Protein AF-A0A7Y0XFV7-F1 (afdb_monomer_lite)

Sequence (109 aa):
SIVTLAYSYTTASGDDITETTQAVVGADGVTATFTIDTVDDVYAEGDEVFRVSVSGIVDSDSNPIFEALDVSNAFVDTTISDETDPGPEDTVTVTMTGPANVVEGDTTT

Secondary structure (DSSP, 8-state):
-EEEEEEEESS--TTSEE---EEEB-TTSSEEEEEEEE---SS---EEEEEEEEEEEE-TTS-B--TT---TT-EEEEEEE--SS--SPPEEEEEEE--S---TTPPP-

InterPro domains:
  IPR038081 CalX-like domain superfamily [G3DSA:2.60.40.2030] (1-71)
  IPR038081 CalX-like domain superfamily [SSF141072] (4-82)

Radius of gyration: 15.92 Å; chains: 1; bounding box: 41×24×39 Å

pLDDT: mean 83.67, std 10.84, range [48.0, 95.62]

Structure (mmCIF, N/CA/C/O backbone):
data_AF-A0A7Y0XFV7-F1
#
_entry.id   AF-A0A7Y0XFV7-F1
#
loop_
_atom_site.group_PDB
_atom_site.id
_atom_site.type_symbol
_atom_site.label_atom_id
_atom_site.label_alt_id
_atom_site.label_comp_id
_atom_site.label_asym_id
_atom_site.label_entity_id
_atom_site.label_seq_id
_atom_site.pdbx_PDB_ins_code
_atom_site.Cartn_x
_atom_site.Cartn_y
_atom_site.Cartn_z
_atom_site.occupancy
_atom_site.B_iso_or_equiv
_atom_site.auth_seq_id
_atom_site.auth_comp_id
_atom_site.auth_asym_id
_atom_site.auth_atom_id
_atom_site.pdbx_PDB_model_num
ATOM 1 N N . SER A 1 1 ? 6.459 -7.057 -14.697 1.00 88.19 1 SER A N 1
ATOM 2 C CA . SER A 1 1 ? 7.286 -6.757 -13.516 1.00 88.19 1 SER A CA 1
ATOM 3 C C . SER A 1 1 ? 6.482 -6.999 -12.257 1.00 88.19 1 SER A C 1
ATOM 5 O O . SER A 1 1 ? 5.256 -6.919 -12.313 1.00 88.19 1 SER A O 1
ATOM 7 N N . ILE A 1 2 ? 7.154 -7.310 -11.156 1.00 91.88 2 ILE A N 1
ATOM 8 C CA . ILE A 1 2 ? 6.560 -7.540 -9.839 1.00 91.88 2 ILE A CA 1
ATOM 9 C C . ILE A 1 2 ? 7.114 -6.476 -8.894 1.00 91.88 2 ILE A C 1
ATOM 11 O O . ILE A 1 2 ? 8.323 -6.257 -8.847 1.00 91.88 2 ILE A O 1
ATOM 15 N N . VAL A 1 3 ? 6.217 -5.811 -8.177 1.00 92.50 3 VAL A N 1
ATOM 16 C CA . VAL A 1 3 ? 6.508 -4.844 -7.119 1.00 92.50 3 VAL A CA 1
ATOM 17 C C . VAL A 1 3 ? 6.484 -5.588 -5.791 1.00 92.50 3 VAL A C 1
ATOM 19 O O . VAL A 1 3 ? 5.509 -6.280 -5.507 1.00 92.50 3 VAL A O 1
ATOM 22 N N . THR A 1 4 ? 7.526 -5.437 -4.979 1.00 93.88 4 THR A N 1
ATOM 23 C CA . THR A 1 4 ? 7.556 -5.937 -3.598 1.00 93.88 4 THR A CA 1
ATOM 24 C C . THR A 1 4 ? 7.127 -4.823 -2.654 1.00 93.88 4 THR A C 1
ATOM 26 O O . THR A 1 4 ? 7.683 -3.721 -2.697 1.00 93.88 4 THR A O 1
ATOM 29 N N . LEU A 1 5 ? 6.159 -5.116 -1.792 1.00 95.25 5 LEU A N 1
ATOM 30 C CA . LEU A 1 5 ? 5.586 -4.182 -0.829 1.00 95.25 5 LEU A CA 1
ATOM 31 C C . LEU A 1 5 ? 6.190 -4.406 0.562 1.00 95.25 5 LEU A C 1
ATOM 33 O O . LEU A 1 5 ? 6.567 -5.522 0.916 1.00 95.25 5 LEU A O 1
ATOM 37 N N . ALA A 1 6 ? 6.311 -3.332 1.332 1.00 94.88 6 ALA A N 1
ATOM 38 C CA . ALA A 1 6 ? 6.741 -3.341 2.723 1.00 94.88 6 ALA A CA 1
ATOM 39 C C . ALA A 1 6 ? 5.772 -2.515 3.574 1.00 94.88 6 ALA A C 1
ATOM 41 O O . ALA A 1 6 ? 5.185 -1.549 3.087 1.00 94.88 6 ALA A O 1
ATOM 42 N N . TYR A 1 7 ? 5.638 -2.891 4.844 1.00 95.56 7 TYR A N 1
ATOM 43 C CA . TYR A 1 7 ? 4.693 -2.283 5.775 1.00 95.56 7 TYR A CA 1
ATOM 44 C C . TYR A 1 7 ? 5.415 -1.684 6.977 1.00 95.56 7 TYR A C 1
ATOM 46 O O . TYR A 1 7 ? 6.407 -2.224 7.474 1.00 95.56 7 TYR A O 1
ATOM 54 N N . SER A 1 8 ? 4.906 -0.552 7.453 1.00 95.12 8 SER A N 1
ATOM 55 C CA . SER A 1 8 ? 5.252 -0.024 8.769 1.00 95.12 8 SER A CA 1
ATOM 56 C C . SER A 1 8 ? 4.008 0.481 9.475 1.00 95.12 8 SER A C 1
ATOM 58 O O . SER A 1 8 ? 3.216 1.219 8.891 1.00 95.12 8 SER A O 1
ATOM 60 N N . TYR A 1 9 ? 3.883 0.129 10.744 1.00 94.56 9 TYR A N 1
ATOM 61 C CA . TYR A 1 9 ? 2.707 0.393 11.554 1.00 94.56 9 TYR A CA 1
ATOM 62 C C . TYR A 1 9 ? 2.952 1.591 12.476 1.00 94.56 9 TYR A C 1
ATOM 64 O O . TYR A 1 9 ? 4.002 1.667 13.121 1.00 94.56 9 TYR A O 1
ATOM 72 N N . THR A 1 10 ? 2.019 2.548 12.496 1.00 92.12 10 THR A N 1
ATOM 73 C CA . THR A 1 10 ? 2.098 3.732 13.372 1.00 92.12 10 THR A CA 1
ATOM 74 C C . THR A 1 10 ? 1.206 3.561 14.592 1.00 92.12 10 THR A C 1
ATOM 76 O O . THR A 1 10 ? 1.701 3.627 15.716 1.00 92.12 10 THR A O 1
ATOM 79 N N . THR A 1 11 ? -0.092 3.355 14.363 1.00 92.00 11 THR A N 1
ATOM 80 C CA . THR A 1 11 ? -1.072 3.014 15.409 1.00 92.00 11 THR A CA 1
ATOM 81 C C . THR A 1 11 ? -1.755 1.682 15.154 1.00 92.00 11 THR A C 1
ATOM 83 O O . THR A 1 11 ? -2.117 1.046 16.129 1.00 92.00 11 THR A O 1
ATOM 86 N N . ALA A 1 12 ? -1.828 1.255 13.891 1.00 91.81 12 ALA A N 1
ATOM 87 C CA . ALA A 1 12 ? -2.244 -0.090 13.527 1.00 91.81 12 ALA A CA 1
ATOM 88 C C . ALA A 1 12 ? -1.233 -1.156 13.999 1.00 91.81 12 ALA A C 1
ATOM 90 O O . ALA A 1 12 ? -0.149 -0.857 14.519 1.00 91.81 12 ALA A O 1
ATOM 91 N N . SER A 1 13 ? -1.562 -2.406 13.727 1.00 89.00 13 SER A N 1
ATOM 92 C CA . SER A 1 13 ? -0.883 -3.633 14.083 1.00 89.00 13 SER A CA 1
ATOM 93 C C . SER A 1 13 ? -0.958 -4.634 12.921 1.00 89.00 13 SER A C 1
ATOM 95 O O . SER A 1 13 ? -1.658 -4.433 11.930 1.00 89.00 13 SER A O 1
ATOM 97 N N . GLY A 1 14 ? -0.185 -5.719 13.019 1.00 85.62 14 GLY A N 1
ATOM 98 C CA . GLY A 1 14 ? -0.216 -6.789 12.016 1.00 85.62 14 GLY A CA 1
ATOM 99 C C . GLY A 1 14 ? -1.456 -7.684 12.099 1.00 85.62 14 GLY A C 1
ATOM 100 O O . GLY A 1 14 ? -1.605 -8.550 11.242 1.00 85.62 14 GLY A O 1
ATOM 101 N N . ASP A 1 15 ? -2.294 -7.504 13.123 1.00 88.31 15 ASP A N 1
ATOM 102 C CA . ASP A 1 15 ? -3.551 -8.233 13.279 1.00 88.31 15 ASP A CA 1
ATOM 103 C C . ASP A 1 15 ? -4.731 -7.482 12.628 1.00 88.31 15 ASP A C 1
ATOM 105 O O . ASP A 1 15 ? -5.721 -8.129 12.309 1.00 88.31 15 ASP A O 1
ATOM 109 N N . ASP A 1 16 ? -4.598 -6.180 12.330 1.00 89.81 16 ASP A N 1
ATOM 110 C CA . ASP A 1 16 ? -5.686 -5.3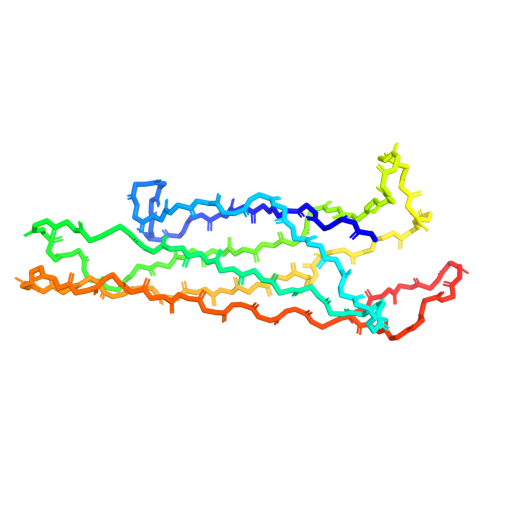36 11.792 1.00 89.81 16 ASP A CA 1
ATOM 111 C C . ASP A 1 16 ? -5.797 -5.409 10.260 1.00 89.81 16 ASP A C 1
ATOM 113 O O . ASP A 1 16 ? -6.758 -4.921 9.662 1.00 89.81 16 ASP A O 1
ATOM 117 N N . ILE A 1 17 ? -4.792 -5.977 9.583 1.00 90.94 17 ILE A N 1
ATOM 118 C CA . ILE A 1 17 ? -4.775 -6.124 8.124 1.00 90.94 17 ILE A CA 1
ATOM 119 C C . ILE A 1 17 ? -4.221 -7.475 7.684 1.00 90.94 17 ILE A C 1
ATOM 121 O O . ILE A 1 17 ? -3.359 -8.077 8.322 1.00 90.94 17 ILE A O 1
ATOM 125 N N . THR A 1 18 ? -4.633 -7.906 6.495 1.00 92.00 18 THR A N 1
ATOM 126 C CA . THR A 1 18 ? -3.936 -8.954 5.747 1.00 92.00 18 THR A CA 1
ATOM 127 C C . THR A 1 18 ? -2.977 -8.319 4.741 1.00 92.00 18 THR A C 1
ATOM 129 O O . THR A 1 18 ? -3.390 -7.747 3.732 1.00 92.00 18 THR A O 1
ATOM 132 N N . GLU A 1 19 ? -1.671 -8.432 4.996 1.00 94.00 19 GLU A N 1
ATOM 133 C CA . GLU A 1 19 ? -0.646 -7.849 4.125 1.00 94.00 19 GLU A CA 1
ATOM 134 C C . GLU A 1 19 ? -0.629 -8.484 2.723 1.00 94.00 19 GLU A C 1
ATOM 136 O O . GLU A 1 19 ? -0.348 -9.675 2.544 1.00 94.00 19 GLU A O 1
ATOM 141 N N . THR A 1 20 ? -0.773 -7.648 1.695 1.00 94.69 20 THR A N 1
ATOM 142 C CA . THR A 1 20 ? -0.366 -8.008 0.332 1.00 94.69 20 THR A CA 1
ATOM 143 C C . THR A 1 20 ? 1.116 -7.699 0.159 1.00 94.69 20 THR A C 1
ATOM 145 O O . THR A 1 20 ? 1.531 -6.546 0.235 1.00 94.69 20 THR A O 1
ATOM 148 N N . THR A 1 21 ? 1.942 -8.714 -0.091 1.00 95.00 21 THR A N 1
ATOM 149 C CA . THR A 1 21 ? 3.410 -8.551 -0.161 1.00 95.00 21 THR A CA 1
ATOM 150 C C . THR A 1 21 ? 3.933 -8.243 -1.562 1.00 95.00 21 THR A C 1
ATOM 152 O O . THR A 1 21 ? 5.063 -7.774 -1.714 1.00 95.00 21 THR A O 1
ATOM 155 N N . GLN A 1 22 ? 3.131 -8.496 -2.599 1.00 94.94 22 GLN A N 1
ATOM 156 C CA . GLN A 1 22 ? 3.517 -8.274 -3.988 1.00 94.94 22 GLN A CA 1
ATOM 157 C C . GLN A 1 22 ? 2.352 -7.776 -4.838 1.00 94.94 22 GLN A C 1
ATOM 159 O O . GLN A 1 22 ? 1.215 -8.208 -4.664 1.00 94.94 22 GLN A O 1
ATOM 164 N N . ALA A 1 23 ? 2.660 -6.927 -5.816 1.00 94.06 23 ALA A N 1
ATOM 165 C CA . ALA A 1 23 ? 1.713 -6.469 -6.825 1.00 94.06 23 ALA A CA 1
ATOM 166 C C . ALA A 1 23 ? 2.307 -6.619 -8.229 1.00 94.06 23 ALA A C 1
ATOM 168 O O . ALA A 1 23 ? 3.494 -6.378 -8.456 1.00 94.06 23 ALA A O 1
ATOM 169 N N . VAL A 1 24 ? 1.484 -7.021 -9.194 1.00 93.25 24 VAL A N 1
ATOM 170 C CA . VAL A 1 24 ? 1.913 -7.153 -10.591 1.00 93.25 24 VAL A CA 1
ATOM 171 C C . VAL A 1 24 ? 1.692 -5.826 -11.307 1.00 93.25 24 VAL A C 1
ATOM 173 O O . VAL A 1 24 ? 0.614 -5.242 -11.220 1.00 93.25 24 VAL A O 1
ATOM 176 N N . VAL A 1 25 ? 2.706 -5.364 -12.042 1.00 89.88 25 VAL A N 1
ATOM 177 C CA . VAL A 1 25 ? 2.553 -4.215 -12.943 1.00 89.88 25 VAL A CA 1
ATOM 178 C C . VAL A 1 25 ? 1.662 -4.628 -14.113 1.00 89.88 25 VAL A C 1
ATOM 180 O O . VAL A 1 25 ? 1.928 -5.633 -14.780 1.00 89.88 25 VAL A O 1
ATOM 183 N N . GLY A 1 26 ? 0.599 -3.863 -14.334 1.00 88.12 26 GLY A N 1
ATOM 184 C CA . GLY A 1 26 ? -0.414 -4.092 -15.349 1.00 88.12 26 GLY A CA 1
ATOM 185 C C . GLY A 1 26 ? 0.115 -3.977 -16.776 1.00 88.12 26 GLY A C 1
ATOM 186 O O . GLY A 1 26 ? 1.273 -3.656 -17.038 1.00 88.12 26 GLY A O 1
ATOM 187 N N . ALA A 1 27 ? -0.772 -4.245 -17.734 1.00 87.50 27 ALA A N 1
ATOM 188 C CA . ALA A 1 27 ? -0.434 -4.240 -19.157 1.00 87.50 27 ALA A CA 1
ATOM 189 C C . ALA A 1 27 ? -0.039 -2.853 -19.700 1.00 87.50 27 ALA A C 1
ATOM 191 O O . ALA A 1 27 ? 0.527 -2.773 -20.788 1.00 87.50 27 ALA A O 1
ATOM 192 N N . ASP A 1 28 ? -0.333 -1.776 -18.966 1.00 85.94 28 ASP A N 1
ATOM 193 C CA . ASP A 1 28 ? 0.155 -0.432 -19.281 1.00 85.94 28 ASP A CA 1
ATOM 194 C C . ASP A 1 28 ? 1.662 -0.271 -19.030 1.00 85.94 28 ASP A C 1
ATOM 196 O O . ASP A 1 28 ? 2.271 0.633 -19.595 1.00 85.94 28 ASP A O 1
ATOM 200 N N . GLY A 1 29 ? 2.267 -1.168 -18.244 1.00 83.25 29 GLY A N 1
ATOM 201 C CA . GLY A 1 29 ? 3.679 -1.144 -17.881 1.00 83.25 29 GLY A CA 1
ATOM 202 C C . GLY A 1 29 ? 4.030 -0.132 -16.790 1.00 83.25 29 GLY A C 1
ATOM 203 O O . GLY A 1 29 ? 5.214 0.046 -16.513 1.00 83.25 29 GLY A O 1
ATOM 204 N N . VAL A 1 30 ? 3.038 0.518 -16.171 1.00 82.69 30 VAL A N 1
ATOM 205 C CA . VAL A 1 30 ? 3.251 1.681 -15.289 1.00 82.69 30 VAL A CA 1
ATOM 206 C C . VAL A 1 30 ? 2.504 1.558 -13.965 1.00 82.69 30 VAL A C 1
ATOM 208 O O . VAL A 1 30 ? 2.995 2.027 -12.937 1.00 82.69 30 VAL A O 1
ATOM 211 N N . THR A 1 31 ? 1.333 0.923 -13.964 1.00 85.44 31 THR A N 1
ATOM 212 C CA . THR A 1 31 ? 0.466 0.858 -12.786 1.00 85.44 31 THR A CA 1
ATOM 213 C C . THR A 1 31 ? 0.464 -0.543 -12.197 1.00 85.44 31 THR A C 1
ATOM 215 O O . THR A 1 31 ? 0.248 -1.527 -12.899 1.00 85.44 31 THR A O 1
ATOM 218 N N . ALA A 1 32 ? 0.668 -0.640 -10.886 1.00 90.06 32 ALA A N 1
ATOM 219 C CA . ALA A 1 32 ? 0.385 -1.845 -10.116 1.00 90.06 32 ALA A CA 1
ATOM 220 C C . ALA A 1 32 ? -0.817 -1.572 -9.207 1.00 90.06 32 ALA A C 1
ATOM 222 O O . ALA A 1 32 ? -0.861 -0.552 -8.517 1.00 90.06 32 ALA A O 1
ATOM 223 N N . THR A 1 33 ? -1.790 -2.479 -9.218 1.00 90.62 33 THR A N 1
ATOM 224 C CA . THR A 1 33 ? -2.979 -2.406 -8.362 1.00 90.62 33 THR A CA 1
ATOM 225 C C . THR A 1 33 ? -2.975 -3.593 -7.418 1.00 90.62 33 THR A C 1
ATOM 227 O O . THR A 1 33 ? -2.734 -4.725 -7.837 1.00 90.62 33 THR A O 1
ATOM 230 N N . PHE A 1 34 ? -3.247 -3.323 -6.150 1.00 93.12 34 PHE A N 1
ATOM 231 C CA . PHE A 1 34 ? -3.393 -4.322 -5.107 1.00 93.12 34 PHE A CA 1
ATOM 232 C C . PHE A 1 34 ? -4.432 -3.844 -4.094 1.00 93.12 34 PHE A C 1
ATOM 234 O O . PHE A 1 34 ? -4.736 -2.650 -4.017 1.00 93.12 34 PHE A O 1
ATOM 241 N N . THR A 1 35 ? -4.978 -4.787 -3.341 1.00 91.75 35 THR A N 1
ATOM 242 C CA . THR A 1 35 ? -5.863 -4.524 -2.209 1.00 91.75 35 THR A CA 1
ATOM 243 C C . THR A 1 35 ? -5.165 -4.940 -0.927 1.00 91.75 35 THR A C 1
ATOM 245 O O . THR A 1 35 ? -4.278 -5.800 -0.935 1.00 91.75 35 THR A O 1
ATOM 248 N N . ILE A 1 36 ? -5.538 -4.282 0.158 1.00 92.19 36 ILE A N 1
ATOM 249 C CA . ILE A 1 36 ? -5.198 -4.686 1.514 1.00 92.19 36 ILE A CA 1
ATOM 250 C C . ILE A 1 36 ? -6.537 -4.823 2.215 1.00 92.19 36 ILE A C 1
ATOM 252 O O . ILE A 1 36 ? -7.314 -3.864 2.241 1.00 92.19 36 ILE A O 1
ATOM 256 N N . ASP A 1 37 ? -6.798 -6.023 2.705 1.00 90.00 37 ASP A N 1
ATOM 257 C CA . ASP A 1 37 ? -8.026 -6.330 3.421 1.00 90.00 37 ASP A CA 1
ATOM 258 C C . ASP A 1 37 ? -7.800 -5.985 4.894 1.00 90.00 37 ASP A C 1
ATOM 260 O O . ASP A 1 37 ? -6.736 -6.311 5.438 1.00 90.00 37 ASP A O 1
ATOM 264 N N . THR A 1 38 ? -8.758 -5.313 5.527 1.00 89.56 38 THR A N 1
ATOM 265 C CA . THR A 1 38 ? -8.732 -5.118 6.979 1.00 89.56 38 THR A CA 1
ATOM 266 C C . THR A 1 38 ? -9.302 -6.341 7.688 1.00 89.56 38 THR A C 1
ATOM 268 O O . THR A 1 38 ? -9.964 -7.192 7.086 1.00 89.56 38 THR A O 1
ATOM 271 N N . VAL A 1 39 ? -8.994 -6.458 8.972 1.00 86.31 39 VAL A N 1
ATOM 272 C CA . VAL A 1 39 ? -9.523 -7.492 9.853 1.00 86.31 39 VAL A CA 1
ATOM 273 C C . VAL A 1 39 ? -10.524 -6.827 10.785 1.00 86.31 39 VAL A C 1
ATOM 275 O O . VAL A 1 39 ? -10.141 -6.008 11.606 1.00 86.31 39 VAL A O 1
ATOM 278 N N . ASP A 1 40 ? -11.797 -7.182 10.626 1.00 80.81 40 ASP A N 1
ATOM 279 C CA . ASP A 1 40 ? -12.879 -6.768 11.524 1.00 80.81 40 ASP A CA 1
ATOM 280 C C . ASP A 1 40 ? -12.865 -7.654 12.778 1.00 80.81 40 ASP A C 1
ATOM 282 O O . ASP A 1 40 ? -12.872 -8.894 12.684 1.00 80.81 40 ASP A O 1
ATOM 286 N N . ASP A 1 41 ? -12.828 -7.029 13.952 1.00 78.44 41 ASP A N 1
ATOM 287 C CA . ASP A 1 41 ? -12.860 -7.719 15.234 1.00 78.44 41 ASP A CA 1
ATOM 288 C C . ASP A 1 41 ? -14.030 -7.234 16.124 1.00 78.44 41 ASP A C 1
ATOM 290 O O . ASP A 1 41 ? -15.005 -6.665 15.649 1.00 78.44 41 ASP A O 1
ATOM 294 N N . VAL A 1 42 ? -14.083 -7.629 17.402 1.00 80.12 42 VAL A N 1
ATOM 295 C CA . VAL A 1 42 ? -15.228 -7.276 18.272 1.00 80.12 42 VAL A CA 1
ATOM 296 C C . VAL A 1 42 ? -15.041 -5.944 19.011 1.00 80.12 42 VAL A C 1
ATOM 298 O O . VAL A 1 42 ? -15.949 -5.491 19.719 1.00 80.12 42 VAL A O 1
ATOM 301 N N . TYR A 1 43 ? -13.852 -5.359 18.947 1.00 79.69 43 TYR A N 1
ATOM 302 C CA . TYR A 1 43 ? -13.407 -4.233 19.741 1.00 79.69 43 TYR A CA 1
ATOM 303 C C . TYR A 1 43 ? -13.036 -3.054 18.848 1.00 79.69 43 TYR A C 1
ATOM 305 O O . TYR A 1 43 ? -11.936 -2.991 18.344 1.00 79.69 43 TYR A O 1
ATOM 313 N N . ALA A 1 44 ? -13.875 -2.017 18.857 1.00 81.00 44 ALA A N 1
ATOM 314 C CA . ALA A 1 44 ? -13.507 -0.740 18.255 1.00 81.00 44 ALA A CA 1
ATOM 315 C C . ALA A 1 44 ? -12.213 -0.163 18.861 1.00 81.00 44 ALA A C 1
ATOM 317 O O . ALA A 1 44 ? -12.197 0.292 20.016 1.00 81.00 44 ALA A O 1
ATOM 318 N N . GLU A 1 45 ? -11.162 -0.121 18.047 1.00 81.19 45 GLU A N 1
ATOM 319 C CA . GLU A 1 45 ? -9.834 0.392 18.410 1.00 81.19 45 GLU A CA 1
ATOM 320 C C . GLU A 1 45 ? -9.608 1.852 17.971 1.00 81.19 45 GLU A C 1
ATOM 322 O O . GLU A 1 45 ? -8.703 2.538 18.461 1.00 81.19 45 GLU A O 1
ATOM 327 N N . GLY A 1 46 ? -10.542 2.406 17.191 1.00 84.94 46 GLY A N 1
ATOM 328 C CA . GLY A 1 46 ? -10.501 3.778 16.688 1.00 84.94 46 GLY A CA 1
ATOM 329 C C . GLY A 1 46 ? -9.751 3.881 15.362 1.00 84.94 46 GLY A C 1
ATOM 330 O O . GLY A 1 46 ? -9.647 2.911 14.626 1.00 84.94 46 GLY A O 1
ATOM 331 N N . ASP A 1 47 ? -9.268 5.083 15.031 1.00 89.50 47 ASP A N 1
ATOM 332 C CA . ASP A 1 47 ? -8.530 5.294 13.783 1.00 89.50 47 ASP A CA 1
ATOM 333 C C . ASP A 1 47 ? -7.089 4.791 13.914 1.00 89.50 47 ASP A C 1
ATOM 335 O O . ASP A 1 47 ? -6.283 5.308 14.704 1.00 89.50 47 ASP A O 1
ATOM 339 N N . GLU A 1 48 ? -6.736 3.845 13.058 1.00 91.31 48 GLU A N 1
ATOM 340 C CA . GLU A 1 48 ? -5.444 3.185 13.059 1.00 91.31 48 GLU A CA 1
ATOM 341 C C . GLU A 1 48 ? -4.709 3.414 11.745 1.00 91.31 48 GLU A C 1
ATOM 343 O O . GLU A 1 48 ? -5.293 3.473 10.668 1.00 91.31 48 GLU A O 1
ATOM 348 N N . VAL A 1 49 ? -3.396 3.623 11.827 1.00 92.94 49 VAL A N 1
ATOM 349 C CA . VAL A 1 49 ? -2.586 4.078 10.698 1.00 92.94 49 VAL A CA 1
ATOM 350 C C . VAL A 1 49 ? -1.450 3.110 10.433 1.00 92.94 49 VAL A C 1
ATOM 352 O O . VAL A 1 49 ? -0.619 2.845 11.314 1.00 92.94 49 VAL A O 1
ATOM 355 N N . PHE A 1 50 ? -1.354 2.683 9.178 1.00 94.50 50 PHE A N 1
ATOM 356 C CA . PHE A 1 50 ? -0.206 1.976 8.628 1.00 94.50 50 PHE A CA 1
ATOM 357 C C . PHE A 1 50 ? 0.274 2.645 7.337 1.00 94.50 50 PHE A C 1
ATOM 359 O O . PHE A 1 50 ? -0.440 3.392 6.668 1.00 94.50 50 PHE A O 1
ATOM 366 N N . ARG A 1 51 ? 1.520 2.363 6.977 1.00 94.94 51 ARG A N 1
ATOM 367 C CA . ARG A 1 51 ? 2.140 2.779 5.724 1.00 94.94 51 ARG A CA 1
ATOM 368 C C . ARG A 1 51 ? 2.468 1.552 4.906 1.00 94.94 51 ARG A C 1
ATOM 370 O O . ARG A 1 51 ? 3.125 0.646 5.413 1.00 94.94 51 ARG A O 1
ATOM 377 N N . VAL A 1 52 ? 2.108 1.588 3.631 1.00 95.62 52 VAL A N 1
ATOM 378 C CA . VAL A 1 52 ? 2.621 0.664 2.620 1.00 95.62 52 VAL A CA 1
ATOM 379 C C . VAL A 1 52 ? 3.649 1.389 1.758 1.00 95.62 52 VAL A C 1
ATOM 381 O O . VAL A 1 52 ? 3.447 2.538 1.364 1.00 95.62 52 VAL A O 1
ATOM 384 N N . SER A 1 53 ? 4.774 0.743 1.475 1.00 94.19 53 SER A N 1
ATOM 385 C CA . SER A 1 53 ? 5.828 1.272 0.613 1.00 94.19 53 SER A CA 1
ATOM 386 C C . SER A 1 53 ? 6.316 0.237 -0.388 1.00 94.19 53 SER A C 1
ATOM 388 O O . SER A 1 53 ? 6.178 -0.969 -0.189 1.00 94.19 53 SER A O 1
ATOM 390 N N . VAL A 1 54 ? 6.902 0.706 -1.484 1.00 93.06 54 VAL A N 1
ATOM 391 C CA . VAL A 1 54 ? 7.610 -0.159 -2.426 1.00 93.06 54 VAL A CA 1
ATOM 392 C C . VAL A 1 54 ? 9.022 -0.387 -1.903 1.00 93.06 54 VAL A C 1
ATOM 394 O O . VAL A 1 54 ? 9.741 0.558 -1.600 1.00 93.06 54 VAL A O 1
ATOM 397 N N . SER A 1 55 ? 9.441 -1.645 -1.820 1.00 92.00 55 SER A N 1
ATOM 398 C CA . SER A 1 55 ? 10.809 -2.013 -1.430 1.00 92.00 55 SER A CA 1
ATOM 399 C C . SER A 1 55 ? 11.662 -2.489 -2.606 1.00 92.00 55 SER A C 1
ATOM 401 O O . SER A 1 55 ? 12.888 -2.483 -2.520 1.00 92.00 55 SER A O 1
ATOM 403 N N . GLY A 1 56 ? 11.038 -2.872 -3.723 1.00 90.56 56 GLY A N 1
ATOM 404 C CA . GLY A 1 56 ? 11.757 -3.296 -4.917 1.00 90.56 56 GLY A CA 1
ATOM 405 C C . GLY A 1 56 ? 10.844 -3.578 -6.100 1.00 90.56 56 GLY A C 1
ATOM 406 O O . GLY A 1 56 ? 9.639 -3.770 -5.946 1.00 90.56 56 GLY A O 1
ATOM 407 N N . ILE A 1 57 ? 11.443 -3.611 -7.290 1.00 89.81 57 ILE A N 1
ATOM 408 C CA . ILE A 1 57 ? 10.773 -3.990 -8.532 1.00 89.81 57 ILE A CA 1
ATOM 409 C C . ILE A 1 57 ? 11.686 -4.946 -9.299 1.00 89.81 57 ILE A C 1
ATOM 411 O O . ILE A 1 57 ? 12.860 -4.646 -9.528 1.00 89.81 57 ILE A O 1
ATOM 415 N N . VAL A 1 58 ? 11.138 -6.094 -9.691 1.00 90.00 58 VAL A N 1
ATOM 416 C CA . VAL A 1 58 ? 11.845 -7.150 -10.428 1.00 90.00 58 VAL A CA 1
ATOM 417 C C . VAL A 1 58 ? 11.064 -7.590 -11.667 1.00 90.00 58 VAL A C 1
ATOM 419 O O . VAL A 1 58 ? 9.872 -7.294 -11.816 1.00 90.00 58 VAL A O 1
ATOM 422 N N . ASP A 1 59 ? 11.724 -8.295 -12.580 1.00 89.44 59 ASP A N 1
ATOM 423 C CA . ASP A 1 59 ? 11.050 -9.017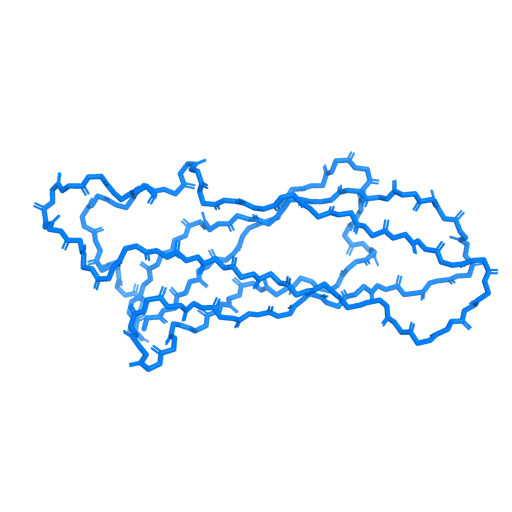 -13.661 1.00 89.44 59 ASP A CA 1
ATOM 424 C C . ASP A 1 59 ? 10.417 -10.332 -13.158 1.00 89.44 59 ASP A C 1
ATOM 426 O O . ASP A 1 59 ? 10.423 -10.644 -11.966 1.00 89.44 59 ASP A O 1
ATOM 430 N N . SER A 1 60 ? 9.815 -11.105 -14.066 1.00 85.62 60 SER A N 1
ATOM 431 C CA . SER A 1 60 ? 9.220 -12.408 -13.735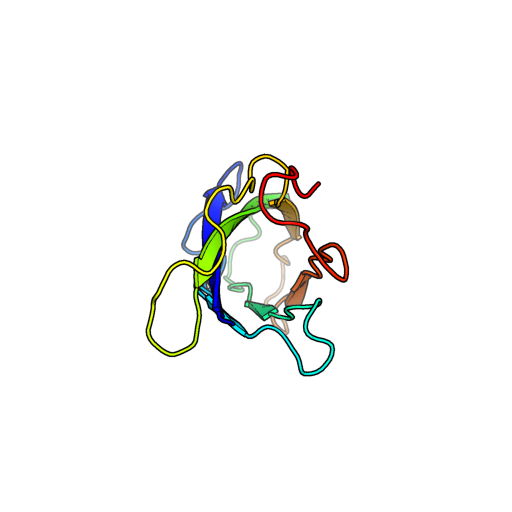 1.00 85.62 60 SER A CA 1
ATOM 432 C C . SER A 1 60 ? 10.239 -13.462 -13.292 1.00 85.62 60 SER A C 1
ATOM 434 O O . SER A 1 60 ? 9.848 -14.449 -12.675 1.00 85.62 60 SER A O 1
ATOM 436 N N . ASP A 1 61 ? 11.522 -13.251 -13.584 1.00 90.00 61 ASP A N 1
ATOM 437 C CA . ASP A 1 61 ? 12.629 -14.146 -13.249 1.00 90.00 61 ASP A CA 1
ATOM 438 C C . ASP A 1 61 ? 13.397 -13.665 -11.999 1.00 90.00 61 ASP A C 1
ATOM 440 O O . ASP A 1 61 ? 14.449 -14.206 -11.662 1.00 90.00 61 ASP A O 1
ATOM 444 N N . SER A 1 62 ? 12.840 -12.691 -11.260 1.00 87.94 62 SER A N 1
ATOM 445 C CA . SER A 1 62 ? 13.416 -12.087 -10.048 1.00 87.94 62 SER A CA 1
ATOM 446 C C . SER A 1 62 ? 14.719 -11.311 -10.266 1.00 87.94 62 SER A C 1
ATOM 448 O O . SER A 1 62 ? 15.476 -11.097 -9.316 1.00 87.94 62 SER A O 1
ATOM 450 N N . ASN A 1 63 ? 14.986 -10.849 -11.488 1.00 87.75 63 ASN A N 1
ATOM 451 C CA . ASN A 1 63 ? 16.112 -9.958 -11.742 1.00 87.75 63 ASN A CA 1
ATOM 452 C C . ASN A 1 63 ? 15.712 -8.507 -11.435 1.00 87.75 63 ASN A C 1
ATOM 454 O O . ASN A 1 63 ? 14.612 -8.085 -11.813 1.00 87.75 63 ASN A O 1
ATOM 458 N N . PRO A 1 64 ? 16.584 -7.717 -10.781 1.00 84.56 64 PRO A N 1
ATOM 459 C CA . PRO A 1 64 ? 16.381 -6.279 -10.679 1.00 84.56 64 PRO A CA 1
ATOM 460 C C . PRO A 1 64 ? 16.371 -5.676 -12.086 1.00 84.56 64 PRO A C 1
ATOM 462 O O . PRO A 1 64 ? 17.251 -5.960 -12.895 1.00 84.56 64 PRO A O 1
ATOM 465 N N . ILE A 1 65 ? 15.359 -4.860 -12.373 1.00 80.75 65 ILE A N 1
ATOM 466 C CA . ILE A 1 65 ? 15.149 -4.286 -13.714 1.00 80.75 65 ILE A CA 1
ATOM 467 C C . ILE A 1 65 ? 15.711 -2.869 -13.874 1.00 80.75 65 ILE A C 1
ATOM 469 O O . ILE A 1 65 ? 15.707 -2.342 -14.981 1.00 80.75 65 ILE A O 1
ATOM 473 N N . PHE A 1 66 ? 16.179 -2.255 -12.784 1.00 80.25 66 PHE A N 1
ATOM 474 C CA . PHE A 1 66 ? 16.773 -0.921 -12.785 1.00 80.25 66 PHE A CA 1
ATOM 475 C C . PHE A 1 66 ? 18.072 -0.926 -11.978 1.00 80.25 66 PHE A C 1
ATOM 477 O O . PHE A 1 66 ? 18.082 -1.359 -10.824 1.00 80.25 66 PHE A O 1
ATOM 484 N N . GLU A 1 67 ? 19.149 -0.382 -12.545 1.00 73.56 67 GLU A N 1
ATOM 485 C CA . GLU A 1 67 ? 20.425 -0.180 -11.846 1.00 73.56 67 GLU A CA 1
ATOM 486 C C . GLU A 1 67 ? 20.323 0.845 -10.701 1.00 73.56 67 GLU A C 1
ATOM 488 O O . GLU A 1 67 ? 21.111 0.790 -9.755 1.00 73.56 67 GLU A O 1
ATOM 493 N N . ALA A 1 68 ? 19.362 1.775 -10.775 1.00 77.06 68 ALA A N 1
ATOM 494 C CA . ALA A 1 68 ? 19.171 2.867 -9.818 1.00 77.06 68 ALA A CA 1
ATOM 495 C C . ALA A 1 68 ? 17.684 3.095 -9.482 1.00 77.06 68 ALA A C 1
ATOM 497 O O . ALA A 1 68 ? 17.101 4.127 -9.809 1.00 77.06 68 ALA A O 1
ATOM 498 N N . LEU A 1 69 ? 17.060 2.115 -8.826 1.00 82.00 69 LEU A N 1
ATOM 499 C CA . LEU A 1 69 ? 15.692 2.240 -8.321 1.00 82.00 69 LEU A CA 1
ATOM 500 C C . LEU A 1 69 ? 15.656 3.108 -7.049 1.00 82.00 69 LEU A C 1
ATOM 502 O O . LEU A 1 69 ? 16.205 2.717 -6.019 1.00 82.00 69 LEU A O 1
ATOM 506 N N . ASP A 1 70 ? 14.975 4.254 -7.110 1.00 83.25 70 ASP A N 1
ATOM 507 C CA . ASP A 1 70 ? 14.636 5.062 -5.933 1.00 83.25 70 ASP A CA 1
ATOM 508 C C . ASP A 1 70 ? 13.175 4.819 -5.540 1.00 83.25 70 ASP A C 1
ATOM 510 O O . ASP A 1 70 ? 12.256 5.027 -6.327 1.00 83.25 70 ASP A O 1
ATOM 514 N N . VAL A 1 71 ? 12.975 4.348 -4.312 1.00 87.00 71 VAL A N 1
ATOM 515 C CA . VAL A 1 71 ? 11.659 4.069 -3.717 1.00 87.00 71 VAL A CA 1
ATOM 516 C C . VAL A 1 71 ? 11.424 4.881 -2.445 1.00 87.00 71 VAL A C 1
ATOM 518 O O . VAL A 1 71 ? 10.454 4.653 -1.727 1.00 87.00 71 VAL A O 1
ATOM 521 N N . SER A 1 72 ? 12.290 5.854 -2.153 1.00 85.44 72 SER A N 1
ATOM 522 C CA . SER A 1 72 ? 12.217 6.654 -0.925 1.00 85.44 72 SER A CA 1
ATOM 523 C C . SER A 1 72 ? 10.894 7.415 -0.769 1.00 85.44 72 SER A C 1
ATOM 525 O O . SER A 1 72 ? 10.420 7.587 0.354 1.00 85.44 72 SER A O 1
ATOM 527 N N . ASN A 1 73 ? 10.273 7.808 -1.884 1.00 84.50 73 ASN A N 1
ATOM 528 C CA . ASN A 1 73 ? 8.970 8.481 -1.924 1.00 84.50 73 ASN A CA 1
ATOM 529 C C . ASN A 1 73 ? 7.826 7.566 -2.390 1.00 84.50 73 ASN A C 1
ATOM 531 O O . ASN A 1 73 ? 6.686 8.011 -2.496 1.00 84.50 73 ASN A O 1
ATOM 535 N N . ALA A 1 74 ? 8.106 6.288 -2.656 1.00 90.31 74 ALA A N 1
ATOM 536 C CA . ALA A 1 74 ? 7.108 5.323 -3.091 1.00 90.31 74 ALA A CA 1
ATOM 537 C C . ALA A 1 74 ? 6.404 4.717 -1.870 1.00 90.31 74 ALA A C 1
ATOM 539 O O . ALA A 1 74 ? 6.606 3.548 -1.540 1.00 90.31 74 ALA A O 1
ATOM 540 N N . PHE A 1 75 ? 5.578 5.515 -1.191 1.00 92.69 75 PHE A N 1
ATOM 541 C CA . PHE A 1 75 ? 4.762 5.062 -0.065 1.00 92.69 75 PHE A CA 1
ATOM 542 C C . PHE A 1 75 ? 3.403 5.763 -0.007 1.00 92.69 75 PHE A C 1
ATOM 544 O O . PHE A 1 75 ? 3.229 6.864 -0.527 1.00 92.69 75 PHE A O 1
ATOM 551 N N . VAL A 1 76 ? 2.448 5.121 0.661 1.00 93.06 76 VAL A N 1
ATOM 552 C CA . VAL A 1 76 ? 1.128 5.671 0.977 1.00 93.06 76 VAL A CA 1
ATOM 553 C C . VAL A 1 76 ? 0.833 5.390 2.446 1.00 93.06 76 VAL A C 1
ATOM 555 O O . VAL A 1 76 ? 0.974 4.255 2.900 1.00 93.06 76 VAL A O 1
ATOM 558 N N . ASP A 1 77 ? 0.430 6.428 3.176 1.00 92.88 77 ASP A N 1
ATOM 559 C CA . ASP A 1 77 ? -0.152 6.293 4.511 1.00 92.88 77 ASP A CA 1
ATOM 560 C C . ASP A 1 77 ? -1.650 6.035 4.374 1.00 92.88 77 ASP A C 1
ATOM 562 O O . ASP A 1 77 ? -2.338 6.719 3.614 1.00 92.88 77 ASP A O 1
ATOM 566 N N . THR A 1 78 ? -2.137 5.044 5.106 1.00 91.19 78 THR A N 1
ATOM 567 C CA . THR A 1 78 ? -3.534 4.621 5.111 1.00 91.19 78 THR A CA 1
ATOM 568 C C . THR A 1 78 ? -4.066 4.668 6.531 1.00 91.19 78 THR A C 1
ATOM 570 O O . THR A 1 78 ? -3.359 4.305 7.470 1.00 91.19 78 THR A O 1
ATOM 573 N N . THR A 1 79 ? -5.316 5.100 6.667 1.00 91.12 79 THR A N 1
ATOM 574 C CA . THR A 1 79 ? -6.078 5.021 7.910 1.00 91.12 79 THR A CA 1
ATOM 575 C C . THR A 1 79 ? -7.198 4.006 7.734 1.00 91.12 79 THR A C 1
ATOM 577 O O . THR A 1 79 ? -7.895 4.061 6.719 1.00 91.12 79 THR A O 1
ATOM 580 N N . ILE A 1 80 ? -7.340 3.110 8.703 1.00 88.88 80 ILE A N 1
ATOM 581 C CA . ILE A 1 80 ? -8.484 2.209 8.865 1.00 88.88 80 ILE A CA 1
ATOM 582 C C . ILE A 1 80 ? -9.259 2.653 10.106 1.00 88.88 80 ILE A C 1
ATOM 584 O O . ILE A 1 80 ? -8.669 3.244 11.016 1.00 88.88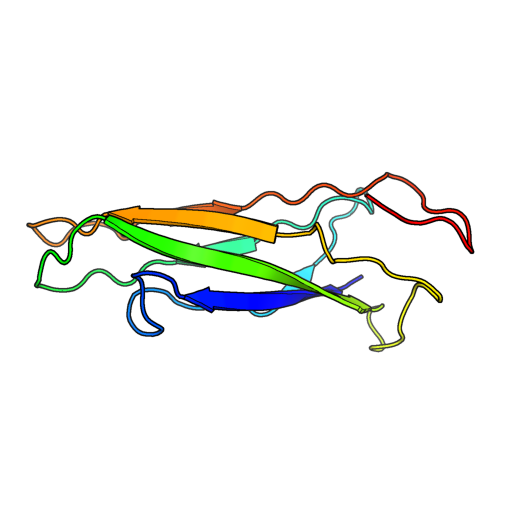 80 ILE A O 1
ATOM 588 N N . SER A 1 81 ? -10.568 2.434 10.112 1.00 84.50 81 SER A N 1
ATOM 589 C CA . SER A 1 81 ? -11.441 2.842 11.209 1.00 84.50 81 SER A CA 1
ATOM 590 C C . SER A 1 81 ? -12.334 1.668 11.572 1.00 84.50 81 SER A C 1
ATOM 592 O O . SER A 1 81 ? -13.304 1.419 10.871 1.00 84.50 81 SER A O 1
ATOM 594 N N . ASP A 1 82 ? -12.027 0.986 12.672 1.00 78.12 82 ASP A N 1
ATOM 595 C CA . ASP A 1 82 ? -12.821 -0.169 13.087 1.00 78.12 82 ASP A CA 1
ATOM 596 C C . ASP A 1 82 ? -14.232 0.227 13.565 1.00 78.12 82 ASP A C 1
ATOM 598 O O . ASP A 1 82 ? -14.431 1.240 14.264 1.00 78.12 82 ASP A O 1
ATOM 602 N N . GLU A 1 83 ? -15.237 -0.565 13.194 1.00 73.19 83 GLU A N 1
ATOM 603 C CA . GLU A 1 83 ? -1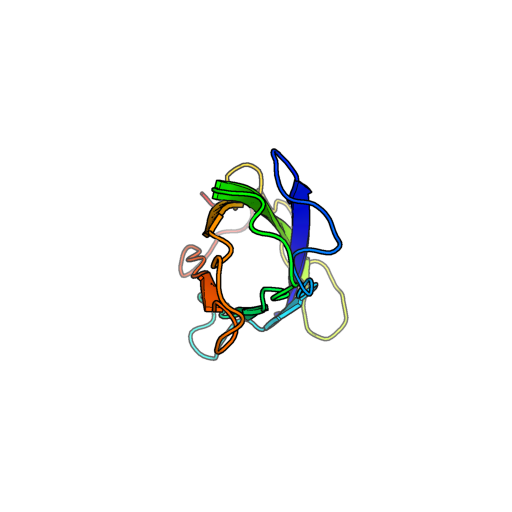6.622 -0.321 13.564 1.00 73.19 83 GLU A CA 1
ATOM 604 C C . GLU A 1 83 ? -16.997 -0.920 14.921 1.00 73.19 83 GLU A C 1
ATOM 606 O O . GLU A 1 83 ? -16.637 -2.016 15.317 1.00 73.19 83 GLU A O 1
ATOM 611 N N . THR A 1 84 ? -17.874 -0.229 15.652 1.00 71.94 84 THR A N 1
ATOM 612 C CA . THR A 1 84 ? -18.384 -0.749 16.934 1.00 71.94 84 THR A CA 1
ATOM 613 C C . THR A 1 84 ? -19.336 -1.950 16.806 1.00 71.94 84 THR A C 1
ATOM 615 O O . THR A 1 84 ? -19.729 -2.512 17.830 1.00 71.94 84 THR A O 1
ATOM 618 N N . ASP A 1 85 ? -19.801 -2.267 15.596 1.00 78.94 85 ASP A N 1
ATOM 619 C CA . ASP A 1 85 ? -20.714 -3.379 15.305 1.00 78.94 85 ASP A CA 1
ATOM 620 C C . ASP A 1 85 ? -20.173 -4.140 14.084 1.00 78.94 85 ASP A C 1
ATOM 622 O O . ASP A 1 85 ? -20.175 -3.544 13.003 1.00 78.94 85 ASP A O 1
ATOM 626 N N . PRO A 1 86 ? -19.736 -5.407 14.244 1.00 72.94 86 PRO A N 1
ATOM 627 C CA . PRO A 1 86 ? -19.082 -6.161 13.180 1.00 72.94 86 PRO A CA 1
ATOM 628 C C . PRO A 1 86 ? -19.906 -6.197 11.891 1.00 72.94 86 PRO A C 1
ATOM 630 O O . PRO A 1 86 ? -21.111 -6.501 11.892 1.00 72.94 86 PRO A O 1
ATOM 6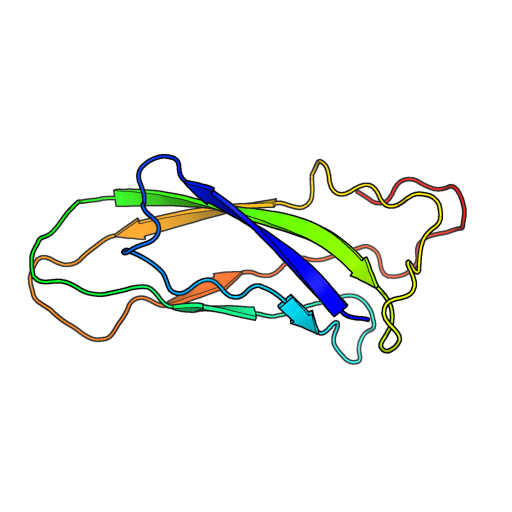33 N N . GLY A 1 87 ? -19.247 -5.883 10.785 1.00 74.25 87 GLY A N 1
ATOM 634 C CA . GLY A 1 87 ? -19.848 -5.605 9.487 1.00 74.25 87 GLY A CA 1
ATOM 635 C C . GLY A 1 87 ? -19.088 -6.272 8.340 1.00 74.25 87 GLY A C 1
ATOM 636 O O . GLY A 1 87 ? -18.306 -7.191 8.547 1.00 74.25 87 GLY A O 1
ATOM 637 N N . PRO A 1 88 ? -19.375 -5.903 7.081 1.00 75.31 88 PRO A N 1
ATOM 638 C CA . PRO A 1 88 ? -18.481 -6.222 5.972 1.00 75.31 88 PRO A CA 1
ATOM 639 C C . PRO A 1 88 ? -17.124 -5.550 6.181 1.00 75.31 88 PRO A C 1
ATOM 641 O O . PRO A 1 88 ? -17.090 -4.398 6.598 1.00 75.31 88 PRO A O 1
ATOM 644 N N . GLU A 1 89 ? -16.051 -6.241 5.816 1.00 71.88 89 GLU A N 1
ATOM 645 C CA . GLU A 1 89 ? -14.687 -5.775 6.037 1.00 71.88 89 GLU A CA 1
ATOM 646 C C . GLU A 1 89 ? -14.387 -4.480 5.266 1.00 71.88 89 GLU A C 1
ATOM 648 O O . GLU A 1 89 ? -14.775 -4.302 4.099 1.00 71.88 89 GLU A O 1
ATOM 653 N N . ASP A 1 90 ? -13.633 -3.593 5.907 1.00 70.50 90 ASP A N 1
ATOM 654 C CA . ASP A 1 90 ? -13.123 -2.383 5.287 1.00 70.50 90 ASP A CA 1
ATOM 655 C C . ASP A 1 90 ? -12.117 -2.728 4.177 1.00 70.50 90 ASP A C 1
ATOM 657 O O . ASP A 1 90 ? -11.243 -3.589 4.293 1.00 70.50 90 ASP A O 1
ATOM 661 N N . THR A 1 91 ? -12.240 -2.055 3.032 1.00 67.44 91 THR A N 1
ATOM 662 C CA . THR A 1 91 ? -11.342 -2.284 1.893 1.00 67.44 91 THR A CA 1
ATOM 663 C C . THR A 1 91 ? -10.533 -1.038 1.593 1.00 67.44 91 THR A C 1
ATOM 665 O O . THR A 1 91 ? -11.068 -0.012 1.160 1.00 67.44 91 THR A O 1
ATOM 668 N N . VAL A 1 92 ? -9.211 -1.156 1.695 1.00 74.94 92 VAL A N 1
ATOM 669 C CA . VAL A 1 92 ? -8.295 -0.101 1.263 1.00 74.94 92 VAL A CA 1
ATOM 670 C C . VAL A 1 92 ? -7.854 -0.379 -0.170 1.00 74.94 92 VAL A C 1
ATOM 672 O O . VAL A 1 92 ? -7.238 -1.399 -0.482 1.00 74.94 92 VAL A O 1
ATOM 675 N N . THR A 1 93 ? -8.124 0.575 -1.063 1.00 76.81 93 THR A N 1
ATOM 676 C CA . THR A 1 93 ? -7.570 0.558 -2.422 1.00 76.81 93 THR A CA 1
ATOM 677 C C . THR A 1 93 ? -6.379 1.498 -2.509 1.00 76.81 93 THR A C 1
ATOM 679 O O . THR A 1 93 ? -6.532 2.718 -2.438 1.00 76.81 93 THR A O 1
ATOM 682 N N . VAL A 1 94 ? -5.194 0.934 -2.734 1.00 79.25 94 VAL A N 1
ATOM 683 C CA . VAL A 1 94 ? -3.970 1.709 -2.942 1.00 79.25 94 VAL A CA 1
ATOM 684 C C . VAL A 1 94 ? -3.632 1.730 -4.428 1.00 79.25 94 VAL A C 1
ATOM 686 O O . VAL A 1 94 ? -3.574 0.698 -5.094 1.00 79.25 94 VAL A O 1
ATOM 689 N N . THR A 1 95 ? -3.403 2.928 -4.966 1.00 77.00 95 THR A N 1
ATOM 690 C CA . THR A 1 95 ? -2.902 3.113 -6.333 1.00 77.00 95 THR A CA 1
ATOM 691 C C . THR A 1 95 ? -1.565 3.826 -6.276 1.00 77.00 95 THR A C 1
ATOM 693 O O . THR A 1 95 ? -1.486 4.969 -5.832 1.00 77.00 95 THR A O 1
ATOM 696 N N . MET A 1 96 ? -0.519 3.162 -6.760 1.00 77.19 96 MET A N 1
ATOM 697 C CA . MET A 1 96 ? 0.807 3.756 -6.907 1.00 77.19 96 MET A CA 1
ATOM 698 C C . MET A 1 96 ? 1.092 3.928 -8.395 1.00 77.19 96 MET A C 1
ATOM 700 O O . MET A 1 96 ? 0.961 2.985 -9.176 1.00 77.19 96 MET A O 1
ATOM 704 N N . THR A 1 97 ? 1.428 5.153 -8.796 1.00 68.75 97 THR A N 1
ATOM 705 C CA . THR A 1 97 ? 1.726 5.487 -10.193 1.00 68.75 97 THR A CA 1
ATOM 706 C C . THR A 1 97 ? 3.203 5.821 -10.311 1.00 68.75 97 THR A C 1
ATOM 708 O O . THR A 1 97 ? 3.679 6.696 -9.594 1.00 68.75 97 THR A O 1
ATOM 711 N N . GLY A 1 98 ? 3.912 5.132 -11.205 1.00 70.38 98 GLY A N 1
ATOM 712 C CA . GLY A 1 98 ? 5.267 5.501 -11.615 1.00 70.38 98 GLY A CA 1
ATOM 713 C C . GLY A 1 98 ? 5.281 6.284 -12.936 1.00 70.38 98 GLY A C 1
ATOM 714 O O . GLY A 1 98 ? 4.246 6.427 -13.591 1.00 70.38 98 GLY A O 1
ATOM 715 N N . PRO A 1 99 ? 6.437 6.802 -13.373 1.00 63.88 99 PRO A N 1
ATOM 716 C CA . PRO A 1 99 ? 6.596 7.350 -14.715 1.00 63.88 99 PRO A CA 1
ATOM 717 C C . PRO A 1 99 ? 6.540 6.255 -15.789 1.00 63.88 99 PRO A C 1
ATOM 719 O O . PRO A 1 99 ? 6.959 5.120 -15.581 1.00 63.88 99 PRO A O 1
ATOM 722 N N . ALA A 1 100 ? 6.047 6.617 -16.979 1.00 60.97 100 ALA A N 1
ATOM 723 C CA . ALA A 1 100 ? 5.804 5.665 -18.066 1.00 60.97 100 ALA A CA 1
ATOM 724 C C . ALA A 1 100 ? 7.072 5.051 -18.679 1.00 60.97 100 ALA A C 1
ATOM 726 O O . ALA A 1 100 ? 7.013 4.003 -19.314 1.00 60.97 100 ALA A O 1
ATOM 727 N N . ASN A 1 101 ? 8.207 5.731 -18.533 1.00 59.72 101 ASN A N 1
ATOM 728 C CA . ASN A 1 101 ? 9.530 5.238 -18.882 1.00 59.72 101 ASN A CA 1
ATOM 729 C C . ASN A 1 101 ? 10.518 5.866 -17.906 1.00 59.72 101 ASN A C 1
ATOM 731 O O . ASN A 1 101 ? 10.388 7.046 -17.575 1.00 59.72 101 ASN A O 1
ATOM 735 N N . VAL A 1 102 ? 11.530 5.105 -17.518 1.00 60.66 102 VAL A N 1
ATOM 736 C CA . VAL A 1 102 ? 12.705 5.629 -16.825 1.00 60.66 102 VAL A CA 1
ATOM 737 C C . VAL A 1 102 ? 13.902 5.456 -17.748 1.00 60.66 102 VAL A C 1
ATOM 739 O O . VAL A 1 102 ? 14.044 4.423 -18.405 1.00 60.66 102 VAL A O 1
ATOM 742 N N . VAL A 1 103 ? 14.720 6.496 -17.865 1.00 67.56 103 VAL A N 1
ATOM 743 C CA . VAL A 1 103 ? 15.988 6.423 -18.595 1.00 67.56 103 VAL A CA 1
ATOM 744 C C . VAL A 1 103 ? 17.033 5.852 -17.642 1.00 67.56 103 VAL A C 1
ATOM 746 O O . VAL A 1 103 ? 17.050 6.195 -16.462 1.00 67.56 103 VAL A O 1
ATOM 749 N N . GLU A 1 104 ? 17.892 4.964 -18.141 1.00 48.00 104 GLU A N 1
ATOM 750 C CA . GLU A 1 104 ? 18.983 4.392 -17.352 1.00 48.00 104 GLU A CA 1
ATOM 751 C C . GLU A 1 104 ? 19.839 5.516 -16.740 1.00 48.00 104 GLU A C 1
ATOM 753 O O . GLU A 1 104 ? 20.391 6.355 -17.455 1.00 48.00 104 GLU A O 1
ATOM 758 N N . GLY A 1 105 ? 19.921 5.539 -15.407 1.00 66.75 105 GLY A N 1
ATOM 759 C CA . GLY A 1 105 ? 20.652 6.555 -14.646 1.00 66.75 105 GLY A CA 1
ATOM 760 C C . GLY A 1 105 ? 19.819 7.736 -14.133 1.00 66.75 105 GLY A C 1
ATOM 761 O O . GLY A 1 105 ? 20.358 8.529 -13.360 1.00 66.75 105 GLY A O 1
ATOM 762 N N . ASP A 1 106 ? 18.535 7.839 -14.489 1.00 67.25 106 ASP A N 1
ATOM 763 C CA . ASP A 1 106 ? 17.637 8.863 -13.945 1.00 67.25 106 ASP A CA 1
ATOM 764 C C . ASP A 1 106 ? 16.924 8.382 -12.674 1.00 67.25 106 ASP A C 1
ATOM 766 O O . ASP A 1 106 ? 16.511 7.229 -12.545 1.00 67.25 106 ASP A O 1
ATOM 770 N N . THR A 1 107 ? 16.743 9.301 -11.726 1.00 52.94 107 THR A N 1
ATOM 771 C CA . THR A 1 107 ? 15.944 9.065 -10.522 1.00 52.94 107 THR A CA 1
ATOM 772 C C . THR A 1 107 ? 14.459 9.141 -10.868 1.00 52.94 107 THR A C 1
ATOM 774 O O . THR A 1 107 ? 13.970 10.174 -11.328 1.00 52.94 107 THR A O 1
ATOM 777 N N . THR A 1 108 ? 13.731 8.053 -10.626 1.00 52.41 108 THR A N 1
ATOM 778 C CA . THR A 1 108 ? 12.266 8.040 -10.697 1.00 52.41 108 THR A CA 1
ATOM 779 C C . THR A 1 108 ? 11.686 8.659 -9.424 1.00 52.41 108 THR A C 1
ATOM 781 O O . THR A 1 108 ? 12.162 8.358 -8.333 1.00 52.41 108 THR A O 1
ATOM 784 N N . THR A 1 109 ? 10.698 9.549 -9.551 1.00 56.72 109 THR A N 1
ATOM 785 C CA . THR A 1 109 ? 9.994 10.182 -8.415 1.00 56.72 109 THR A CA 1
ATOM 786 C C . THR A 1 109 ? 8.503 9.937 -8.497 1.00 56.72 109 THR A C 1
ATOM 788 O O . THR A 1 109 ? 8.001 9.829 -9.640 1.00 56.72 109 THR A O 1
#

Organism: Vibrio parahaemolyticus (NCBI:txid670)

Foldseek 3Di:
DKWAKDKDWDFDDPQQKDDDGIFDQDPLNWKTWDKIWTDADQDWPAKTKMKMWTPADADPVRHGPAPDEDGVVRMDMDIDGHDNDGDPIDMDIDITGWDSDDDHPDYTD